Protein AF-A0A9X6IIQ7-F1 (afdb_monomer_lite)

Structure (mmCIF, N/CA/C/O backbone):
data_AF-A0A9X6IIQ7-F1
#
_entry.id   AF-A0A9X6IIQ7-F1
#
loop_
_atom_site.group_PDB
_atom_site.id
_atom_site.type_symbol
_atom_site.label_atom_id
_atom_site.label_alt_id
_atom_site.label_comp_id
_atom_site.label_asym_id
_atom_site.label_entity_id
_atom_site.label_seq_id
_atom_site.pdbx_PDB_ins_code
_atom_site.Cartn_x
_atom_site.Cartn_y
_atom_site.Cartn_z
_atom_site.occupancy
_atom_site.B_iso_or_equiv
_atom_site.auth_seq_id
_atom_site.auth_comp_id
_atom_site.auth_asym_id
_atom_site.auth_atom_id
_atom_site.pdbx_PDB_model_num
ATOM 1 N N . MET A 1 1 ? -29.851 18.752 22.079 1.00 36.31 1 MET A N 1
ATOM 2 C CA . MET A 1 1 ? -29.553 17.885 20.922 1.00 36.31 1 MET A CA 1
ATOM 3 C C . MET A 1 1 ? -28.248 17.172 21.259 1.00 36.31 1 MET A C 1
ATOM 5 O O . MET A 1 1 ? -27.209 17.812 21.236 1.00 36.31 1 MET A O 1
ATOM 9 N N . LYS A 1 2 ? -28.313 15.946 21.799 1.00 34.16 2 LYS A N 1
ATOM 10 C CA . LYS A 1 2 ? -27.120 15.209 22.253 1.00 34.16 2 LYS A CA 1
ATOM 11 C C . LYS A 1 2 ? -26.537 14.457 21.060 1.00 34.16 2 LYS A C 1
ATOM 13 O O . LYS A 1 2 ? -27.261 13.696 20.425 1.00 34.16 2 LYS A O 1
ATOM 18 N N . ALA A 1 3 ? -25.271 14.729 20.761 1.00 33.56 3 ALA A N 1
ATOM 19 C CA . ALA A 1 3 ? -24.495 14.024 19.757 1.00 33.56 3 ALA A CA 1
ATOM 20 C C . ALA A 1 3 ? -24.431 12.528 20.101 1.00 33.56 3 ALA A C 1
ATOM 22 O O . ALA A 1 3 ? -24.235 12.156 21.258 1.00 33.56 3 ALA A O 1
ATOM 23 N N . MET A 1 4 ? -24.644 11.686 19.092 1.00 35.62 4 MET A N 1
ATOM 24 C CA . MET A 1 4 ? -24.445 10.243 19.167 1.00 35.62 4 MET A CA 1
ATOM 25 C C . MET A 1 4 ? -22.938 9.957 19.148 1.00 35.62 4 MET A C 1
ATOM 27 O O . MET A 1 4 ? -22.364 9.687 18.100 1.00 35.62 4 MET A O 1
ATOM 31 N N . GLU A 1 5 ? -22.290 10.035 20.307 1.00 43.38 5 GLU A N 1
ATOM 32 C CA . GLU A 1 5 ? -21.007 9.370 20.548 1.00 43.38 5 GLU A CA 1
ATOM 33 C C . GLU A 1 5 ? -21.299 7.893 20.813 1.00 43.38 5 GLU A C 1
ATOM 35 O O . GLU A 1 5 ? -21.653 7.543 21.930 1.00 43.38 5 GLU A O 1
ATOM 40 N N . ASN A 1 6 ? -21.259 7.046 19.782 1.00 46.94 6 ASN A N 1
ATOM 41 C CA . ASN A 1 6 ? -21.225 5.577 19.903 1.00 46.94 6 ASN A CA 1
ATOM 42 C C . ASN A 1 6 ? -20.782 4.951 18.567 1.00 46.94 6 ASN A C 1
ATOM 44 O O . ASN A 1 6 ? -21.460 4.102 17.990 1.00 46.94 6 ASN A O 1
ATOM 48 N N . GLY A 1 7 ? -19.650 5.411 18.030 1.00 36.31 7 GLY A N 1
ATOM 49 C CA . GLY A 1 7 ? -19.025 4.774 16.873 1.00 36.31 7 GLY A CA 1
ATOM 50 C C . GLY A 1 7 ? -18.327 3.486 17.298 1.00 36.31 7 GLY A C 1
ATOM 51 O O . GLY A 1 7 ? -17.495 3.559 18.191 1.00 36.31 7 GLY A O 1
ATOM 52 N N . VAL A 1 8 ? -18.707 2.360 16.674 1.00 44.97 8 VAL A N 1
ATOM 53 C CA . VAL A 1 8 ? -18.002 1.078 16.385 1.00 44.97 8 VAL A CA 1
ATOM 54 C C . VAL A 1 8 ? -17.142 0.414 17.483 1.00 44.97 8 VAL A C 1
ATOM 56 O O . VAL A 1 8 ? -17.208 -0.799 17.652 1.00 44.97 8 VAL A O 1
ATOM 59 N N . TYR A 1 9 ? -16.416 1.177 18.291 1.00 41.09 9 TYR A N 1
ATOM 60 C CA . TYR A 1 9 ? -15.513 0.761 19.363 1.00 41.09 9 TYR A CA 1
ATOM 61 C C . TYR A 1 9 ? -16.167 -0.140 20.425 1.00 41.09 9 TYR A C 1
ATOM 63 O O . TYR A 1 9 ? -15.539 -1.059 20.950 1.00 41.09 9 TYR A O 1
ATOM 71 N N . VAL A 1 10 ? -17.453 0.081 20.730 1.00 37.84 10 VAL A N 1
ATOM 72 C CA . VAL A 1 10 ? -18.210 -0.762 21.677 1.00 37.84 10 VAL A CA 1
ATOM 73 C C . VAL A 1 10 ? -18.521 -2.133 21.069 1.00 37.84 10 VAL A C 1
ATOM 75 O O . VAL A 1 10 ? -18.496 -3.143 21.770 1.00 37.84 10 VAL A O 1
ATOM 78 N N . THR A 1 11 ? -18.760 -2.191 19.758 1.00 38.38 11 THR A N 1
ATOM 79 C CA . THR A 1 11 ? -19.075 -3.433 19.045 1.00 38.38 11 THR A CA 1
ATOM 80 C C . THR A 1 11 ? -17.832 -4.306 18.886 1.00 38.38 11 THR A C 1
ATOM 82 O O . THR A 1 11 ? -17.912 -5.515 19.087 1.00 38.38 11 THR A O 1
ATOM 85 N N . THR A 1 12 ? -16.665 -3.707 18.631 1.00 44.44 12 THR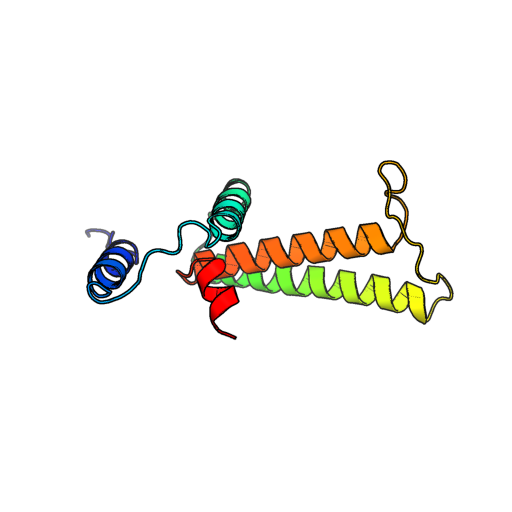 A N 1
ATOM 86 C CA . THR A 1 12 ? -15.386 -4.430 18.518 1.00 44.44 12 THR A CA 1
ATOM 87 C C . THR A 1 12 ? -15.035 -5.182 19.806 1.00 44.44 12 THR A C 1
ATOM 89 O O . THR A 1 12 ? -14.551 -6.312 19.756 1.00 44.44 12 THR A O 1
ATOM 92 N N . LYS A 1 13 ? -15.366 -4.613 20.975 1.00 40.12 13 LYS A N 1
ATOM 93 C CA . LYS A 1 13 ? -15.133 -5.258 22.277 1.00 40.12 13 LYS A CA 1
ATOM 94 C C . LYS A 1 13 ? -16.052 -6.461 22.536 1.00 40.12 13 LYS A C 1
ATOM 96 O O . LYS A 1 13 ? -15.655 -7.401 23.207 1.00 40.12 13 LYS A O 1
ATOM 101 N N . LEU A 1 14 ? -17.264 -6.455 21.981 1.00 40.50 14 LEU A N 1
ATOM 102 C CA . LEU A 1 14 ? -18.223 -7.558 22.130 1.00 40.50 14 LEU A CA 1
ATOM 103 C C . LEU A 1 14 ? -17.921 -8.731 21.185 1.00 40.50 14 LEU A C 1
ATOM 105 O O . LEU A 1 14 ? -18.193 -9.883 21.519 1.00 40.50 14 LEU A O 1
ATOM 109 N N . VAL A 1 15 ? -17.326 -8.462 20.019 1.00 46.12 15 VAL A N 1
ATOM 110 C CA . VAL A 1 15 ? -16.920 -9.520 19.080 1.00 46.12 15 VAL A CA 1
ATOM 111 C C . VAL A 1 15 ? -15.722 -10.307 19.624 1.00 46.12 15 VAL A C 1
ATOM 113 O O . VAL A 1 15 ? -15.688 -11.532 19.470 1.00 46.12 15 VAL A O 1
ATOM 116 N N . SER A 1 16 ? -14.794 -9.654 20.336 1.00 46.78 16 SER A N 1
ATOM 117 C CA . SER A 1 16 ? -13.632 -10.324 20.937 1.00 46.78 16 SER A CA 1
ATOM 118 C C . SER A 1 16 ? -13.990 -11.234 22.123 1.00 46.78 16 SER A C 1
ATOM 120 O O . SER A 1 16 ? -13.368 -12.282 22.291 1.00 46.78 16 SER A O 1
ATOM 122 N N . GLU A 1 17 ? -15.037 -10.915 22.891 1.00 42.69 17 GLU A N 1
ATOM 123 C CA . GLU A 1 17 ? -15.479 -11.713 24.049 1.00 42.69 17 GLU A CA 1
ATOM 124 C C . GLU A 1 17 ? -16.242 -13.000 23.662 1.00 42.69 17 GLU A C 1
ATOM 126 O O . GLU A 1 17 ? -16.349 -13.927 24.466 1.00 42.69 17 GLU A O 1
ATOM 131 N N . SER A 1 18 ? -16.723 -13.113 22.417 1.00 39.53 18 SER A N 1
ATOM 132 C CA . SER A 1 18 ? -17.476 -14.289 21.942 1.00 39.53 18 SER A CA 1
ATOM 133 C C . SER A 1 18 ? -16.608 -15.468 21.473 1.00 39.53 18 SER A C 1
ATOM 135 O O . SER A 1 18 ? -17.112 -16.582 21.331 1.00 39.53 18 SER A O 1
ATOM 137 N N . LYS A 1 19 ? -15.292 -15.276 21.293 1.00 48.09 19 LYS A N 1
ATOM 138 C CA . LYS A 1 19 ? -14.343 -16.338 20.892 1.00 48.09 19 LYS A CA 1
ATOM 139 C C . LYS A 1 19 ? -13.786 -17.135 22.089 1.00 48.09 19 LYS A C 1
ATOM 141 O O . LYS A 1 19 ? -12.677 -17.663 22.047 1.00 48.09 19 LYS A O 1
ATOM 146 N N . GLY A 1 20 ? -14.560 -17.242 23.171 1.00 41.19 20 GLY A N 1
ATOM 147 C CA . GLY A 1 20 ? -14.235 -18.005 24.380 1.00 41.19 20 GLY A CA 1
ATOM 148 C C . GLY A 1 20 ? -14.433 -19.514 24.210 1.00 41.19 20 GLY A C 1
ATOM 149 O O . GLY A 1 20 ? -15.282 -20.106 24.867 1.00 41.19 20 GLY A O 1
ATOM 150 N N . GLY A 1 21 ? -13.666 -20.145 23.321 1.00 44.34 21 GLY A N 1
ATOM 151 C CA . GLY A 1 21 ? -13.714 -21.591 23.125 1.00 44.34 21 GLY A CA 1
ATOM 152 C C . GLY A 1 21 ? -12.750 -22.059 22.044 1.00 44.34 21 GLY A C 1
ATOM 153 O O . GLY A 1 21 ? -13.091 -22.039 20.870 1.00 44.34 21 GLY A O 1
ATOM 154 N N . GLN A 1 22 ? -11.570 -22.520 22.473 1.00 46.50 22 GLN A N 1
ATOM 155 C CA . GLN A 1 22 ? -10.529 -23.163 21.657 1.00 46.50 22 GLN A CA 1
ATOM 156 C C . GLN A 1 22 ? -9.759 -22.259 20.679 1.00 46.50 22 GLN A C 1
ATOM 158 O O . GLN A 1 22 ? -9.915 -22.318 19.467 1.00 46.50 22 GLN A O 1
ATOM 163 N N . ALA A 1 23 ? -8.773 -21.545 21.218 1.00 45.03 23 ALA A N 1
ATOM 164 C CA . ALA A 1 23 ? -7.527 -21.316 20.500 1.00 45.03 23 ALA A CA 1
ATOM 165 C C . ALA A 1 23 ? -6.382 -21.395 21.509 1.00 45.03 23 ALA A C 1
ATOM 167 O O . ALA A 1 23 ? -6.266 -20.576 22.418 1.00 45.03 23 ALA A O 1
ATOM 168 N N . VAL A 1 24 ? -5.554 -22.429 21.375 1.00 43.16 24 VAL A N 1
ATOM 169 C CA . VAL A 1 24 ? -4.196 -22.411 21.916 1.00 43.16 24 VAL A CA 1
ATOM 170 C C . VAL A 1 24 ? -3.557 -21.159 21.325 1.00 43.16 24 VAL A C 1
ATOM 172 O O . VAL A 1 24 ? -3.340 -21.115 20.116 1.00 43.16 24 VAL A O 1
ATOM 175 N N . MET A 1 25 ? -3.358 -20.117 22.137 1.00 42.72 25 MET A N 1
ATOM 176 C CA . MET A 1 25 ? -2.702 -18.896 21.680 1.00 42.72 25 MET A CA 1
ATOM 177 C C . MET A 1 25 ? -1.304 -19.279 21.217 1.00 42.72 25 MET A C 1
ATOM 179 O O . MET A 1 25 ? -0.428 -19.607 22.017 1.00 42.72 25 MET A O 1
ATOM 183 N N . ASN A 1 26 ? -1.131 -19.313 19.902 1.00 48.22 26 ASN A N 1
ATOM 184 C CA . ASN A 1 26 ? 0.155 -19.495 19.276 1.00 48.22 26 ASN A CA 1
ATOM 185 C C . ASN A 1 26 ? 0.927 -18.197 19.524 1.00 48.22 26 ASN A C 1
ATOM 187 O O . ASN A 1 26 ? 0.718 -17.197 18.848 1.00 48.22 26 ASN A O 1
ATOM 191 N N . ILE A 1 27 ? 1.784 -18.217 20.543 1.00 48.47 27 ILE A N 1
ATOM 192 C CA . ILE A 1 27 ? 2.563 -17.080 21.070 1.00 48.47 27 ILE A CA 1
ATOM 193 C C . ILE A 1 27 ? 3.566 -16.534 20.018 1.00 48.47 27 ILE A C 1
ATOM 195 O O . ILE A 1 27 ? 4.274 -15.569 20.272 1.00 48.47 27 ILE A O 1
ATOM 199 N N . ASN A 1 28 ? 3.597 -17.142 18.823 1.00 46.72 28 ASN A N 1
ATOM 200 C CA . ASN A 1 28 ? 4.383 -16.756 17.652 1.00 46.72 28 ASN A CA 1
ATOM 201 C C . ASN A 1 28 ? 3.526 -16.268 16.457 1.00 46.72 28 ASN A C 1
ATOM 203 O O . ASN A 1 28 ? 4.053 -16.160 15.352 1.00 46.72 28 ASN A O 1
ATOM 207 N N . GLN A 1 29 ? 2.216 -16.030 16.617 1.00 50.88 29 GLN A N 1
ATOM 208 C CA . GLN A 1 29 ? 1.410 -15.333 15.599 1.00 50.88 29 GLN A CA 1
ATOM 209 C C . GLN A 1 29 ? 1.612 -13.825 15.760 1.00 50.88 29 GLN A C 1
ATOM 211 O O . GLN A 1 29 ? 1.638 -13.293 16.866 1.00 50.88 29 GLN A O 1
ATOM 216 N N . ILE A 1 30 ? 1.917 -13.179 14.649 1.00 49.75 30 ILE A N 1
ATOM 217 C CA . ILE A 1 30 ? 2.759 -11.996 14.570 1.00 49.75 30 ILE A CA 1
ATOM 218 C C . ILE A 1 30 ? 1.943 -10.731 14.864 1.00 49.75 30 ILE A C 1
ATOM 220 O O . ILE A 1 30 ? 1.128 -10.298 14.064 1.00 49.75 30 ILE A O 1
ATOM 224 N N . CYS A 1 31 ? 2.267 -10.084 15.983 1.00 60.16 31 CYS A N 1
ATOM 225 C CA . CYS A 1 31 ? 1.839 -8.737 16.369 1.00 60.16 31 CYS A CA 1
ATOM 226 C C . CYS A 1 31 ? 2.270 -7.635 15.364 1.00 60.16 31 CYS A C 1
ATOM 228 O O . CYS A 1 31 ? 1.797 -6.505 15.446 1.00 60.16 31 CYS A O 1
ATOM 230 N N . GLU A 1 32 ? 3.165 -7.941 14.421 1.00 84.88 32 GLU A N 1
ATOM 231 C CA . GLU A 1 32 ? 3.865 -6.952 13.587 1.00 84.88 32 GLU A CA 1
ATOM 232 C C . GLU A 1 32 ? 2.997 -6.311 12.491 1.00 84.88 32 GLU A C 1
ATOM 234 O O . GLU A 1 32 ? 3.241 -5.158 12.148 1.00 84.88 32 GLU A O 1
ATOM 239 N N . LEU A 1 33 ? 1.980 -6.995 11.941 1.00 90.69 33 LEU A N 1
ATOM 240 C CA . LEU A 1 33 ? 1.084 -6.376 10.944 1.00 90.69 33 LEU A CA 1
ATOM 241 C C . LEU A 1 33 ? 0.198 -5.310 11.584 1.00 90.69 33 LEU A C 1
ATOM 243 O O . LEU A 1 33 ? 0.059 -4.209 11.053 1.00 90.69 33 LEU A O 1
ATOM 247 N N . ASP A 1 34 ? -0.340 -5.610 12.758 1.00 92.62 34 ASP A N 1
ATOM 248 C CA . ASP A 1 34 ? -1.159 -4.663 13.504 1.00 92.62 34 ASP A CA 1
ATOM 249 C C . ASP A 1 34 ? -0.290 -3.533 14.081 1.00 92.62 34 ASP A C 1
ATOM 251 O O . ASP A 1 34 ? -0.676 -2.369 14.042 1.00 92.62 34 ASP A O 1
ATOM 255 N N . GLN A 1 35 ? 0.942 -3.822 14.516 1.00 92.38 35 GLN A N 1
ATOM 256 C CA . GLN A 1 35 ? 1.913 -2.779 14.876 1.00 92.38 35 GLN A CA 1
ATOM 257 C C . GLN A 1 35 ? 2.291 -1.890 13.687 1.00 92.38 35 GLN A C 1
ATOM 259 O O . GLN A 1 35 ? 2.441 -0.675 13.850 1.00 92.38 35 GLN A O 1
ATOM 264 N N . TYR A 1 36 ? 2.457 -2.472 12.497 1.00 93.88 36 TYR A N 1
ATOM 265 C CA . TYR A 1 36 ? 2.651 -1.706 11.273 1.00 93.88 36 TYR A CA 1
ATOM 266 C C . TYR A 1 36 ? 1.431 -0.822 11.010 1.00 93.88 36 TYR A C 1
ATOM 268 O O . TYR A 1 36 ? 1.599 0.369 10.750 1.00 93.88 36 TYR A O 1
ATOM 276 N N . GLN A 1 37 ? 0.215 -1.347 11.185 1.00 96.06 37 GLN A N 1
ATOM 277 C CA . GLN A 1 37 ? -1.003 -0.554 11.057 1.00 96.06 37 GLN A CA 1
ATOM 278 C C . GLN A 1 37 ? -1.015 0.643 12.008 1.00 96.06 37 GLN A C 1
ATOM 280 O O . GLN A 1 37 ? -1.128 1.782 11.548 1.00 96.06 37 GLN A O 1
ATOM 285 N N . GLU A 1 38 ? -0.766 0.429 13.297 1.00 94.69 38 GLU A N 1
ATOM 286 C CA . GLU A 1 38 ? -0.628 1.509 14.282 1.00 94.69 38 GLU A CA 1
ATOM 287 C C . GLU A 1 38 ? 0.457 2.527 13.890 1.00 94.69 38 GLU A C 1
ATOM 289 O O . GLU A 1 38 ? 0.318 3.734 14.109 1.00 94.69 38 GLU A O 1
ATOM 294 N N . ALA A 1 39 ? 1.545 2.073 13.261 1.00 95.44 39 ALA A N 1
ATOM 295 C CA . ALA A 1 39 ? 2.584 2.962 12.762 1.00 95.44 39 ALA A CA 1
ATOM 296 C C . ALA A 1 39 ? 2.113 3.860 11.613 1.00 95.44 39 ALA A C 1
ATOM 298 O O . ALA A 1 39 ? 2.451 5.048 11.617 1.00 95.44 39 ALA A O 1
ATOM 299 N N . THR A 1 40 ? 1.318 3.330 10.680 1.00 95.88 40 THR A N 1
ATOM 300 C CA . THR A 1 40 ? 0.748 4.106 9.566 1.00 95.88 40 THR A CA 1
ATOM 301 C C . THR A 1 40 ? -0.245 5.169 10.042 1.00 95.88 40 THR A C 1
ATOM 303 O O . THR A 1 40 ? -0.265 6.285 9.522 1.00 95.88 40 THR A O 1
ATOM 306 N N . LEU A 1 41 ? -1.009 4.884 11.102 1.00 95.31 41 LEU A N 1
ATOM 307 C CA . LEU A 1 41 ? -2.012 5.810 11.635 1.00 95.31 41 LEU A CA 1
ATOM 308 C C . LEU A 1 41 ? -1.406 7.094 12.216 1.00 95.31 41 LEU A C 1
ATOM 310 O O . LEU A 1 41 ? -2.075 8.126 12.241 1.00 95.31 41 LEU A O 1
ATOM 314 N N . ARG A 1 42 ? -0.123 7.085 12.609 1.00 95.38 42 ARG A N 1
ATOM 315 C CA . ARG A 1 42 ? 0.573 8.292 13.098 1.00 95.38 42 ARG A CA 1
ATOM 316 C C . ARG A 1 42 ? 0.679 9.399 12.052 1.00 95.38 42 ARG A C 1
ATOM 318 O O . ARG A 1 42 ? 0.802 10.564 12.422 1.00 95.38 42 ARG A O 1
ATOM 325 N N . THR A 1 43 ? 0.676 9.043 10.770 1.00 93.38 43 THR A N 1
ATOM 326 C CA . THR A 1 43 ? 0.771 9.988 9.64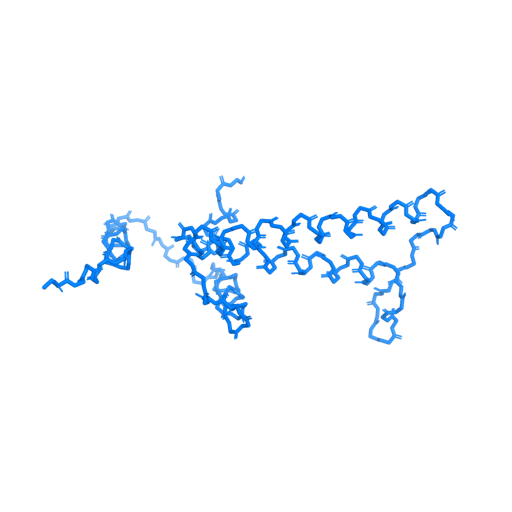8 1.00 93.38 43 THR A CA 1
ATOM 327 C C . THR A 1 43 ? -0.557 10.167 8.919 1.00 93.38 43 THR A C 1
ATOM 329 O O . THR A 1 43 ? -0.651 10.992 8.010 1.00 93.38 43 THR A O 1
ATOM 332 N N . TRP A 1 44 ? -1.595 9.427 9.311 1.00 95.12 44 TRP A N 1
ATOM 333 C CA . TRP A 1 44 ? -2.897 9.499 8.670 1.00 95.12 44 TRP A CA 1
ATOM 334 C C . TRP A 1 44 ? -3.665 10.757 9.072 1.00 95.12 44 TRP A C 1
ATOM 336 O O . TRP A 1 44 ? -3.841 11.067 10.251 1.00 95.12 44 TRP A O 1
ATOM 346 N N . ASN A 1 45 ? -4.175 11.481 8.078 1.00 90.62 45 ASN A N 1
ATOM 347 C CA . ASN A 1 45 ? -5.019 12.642 8.317 1.00 90.62 45 ASN A CA 1
ATOM 348 C C . ASN A 1 45 ? -6.496 12.233 8.384 1.00 90.62 45 ASN A C 1
ATOM 350 O O . ASN A 1 45 ? -7.172 12.117 7.361 1.00 90.62 45 ASN A O 1
ATOM 354 N N . ALA A 1 46 ? -7.013 12.096 9.604 1.00 85.75 46 ALA A N 1
ATOM 355 C CA . ALA A 1 46 ? -8.404 11.729 9.852 1.00 85.75 46 ALA A CA 1
ATOM 356 C C . ALA A 1 46 ? -9.397 12.916 9.826 1.00 85.75 46 ALA A C 1
ATOM 358 O O . ALA A 1 46 ? -10.557 12.749 10.201 1.00 85.75 46 ALA A O 1
ATOM 359 N N . ASN A 1 47 ? -8.988 14.109 9.368 1.00 88.06 47 ASN A N 1
ATOM 360 C CA . ASN A 1 47 ? -9.823 15.323 9.348 1.00 88.06 47 ASN A CA 1
ATOM 361 C C . ASN A 1 47 ? -10.828 15.371 8.178 1.00 88.06 47 ASN A C 1
ATOM 363 O O . ASN A 1 47 ? -11.012 16.409 7.548 1.00 88.06 47 ASN A O 1
ATOM 367 N N . ASN A 1 48 ? -11.477 14.249 7.883 1.00 88.94 48 ASN A N 1
ATOM 368 C CA . ASN A 1 48 ? -12.582 14.129 6.934 1.00 88.94 48 ASN A CA 1
ATOM 369 C C . ASN A 1 48 ? -13.644 13.198 7.519 1.00 88.94 48 ASN A C 1
ATOM 371 O O . ASN A 1 48 ? -13.375 12.473 8.477 1.00 88.94 48 ASN A O 1
ATOM 375 N N . ASP A 1 49 ? -14.847 13.193 6.950 1.00 94.81 49 ASP A N 1
ATOM 376 C CA . ASP A 1 49 ? -15.828 12.159 7.264 1.00 94.81 49 ASP A CA 1
ATOM 377 C C . ASP A 1 49 ? -15.373 10.788 6.732 1.00 94.81 49 ASP A C 1
ATOM 379 O O . ASP A 1 49 ? -14.392 10.668 5.995 1.00 94.81 49 ASP A O 1
ATOM 383 N N . PHE A 1 50 ? -16.075 9.729 7.132 1.00 93.44 50 PHE A N 1
ATOM 384 C CA . PHE A 1 50 ? -15.730 8.367 6.718 1.00 93.44 50 PHE A CA 1
ATOM 385 C C . PHE A 1 50 ? -15.644 8.229 5.189 1.00 93.44 50 PHE A C 1
ATOM 387 O O . PHE A 1 50 ? -14.689 7.649 4.679 1.00 93.44 50 PHE A O 1
ATOM 394 N N . GLY A 1 51 ? -16.592 8.826 4.456 1.00 95.56 51 GLY A N 1
ATOM 395 C CA . GLY A 1 51 ? -16.600 8.797 2.994 1.00 95.56 51 GLY A CA 1
ATOM 396 C C . GLY A 1 51 ? -15.354 9.440 2.383 1.00 95.56 51 GLY A C 1
ATOM 397 O O . GLY A 1 51 ? -14.728 8.845 1.508 1.00 95.56 51 GLY A O 1
ATOM 398 N N . GLY A 1 52 ? -14.947 10.614 2.874 1.00 96.31 52 GLY A N 1
ATOM 399 C CA . GLY A 1 52 ? -13.732 11.288 2.423 1.00 96.31 52 GLY A CA 1
ATOM 400 C C . GLY A 1 52 ? -12.454 10.514 2.751 1.00 96.31 52 GLY A C 1
ATOM 401 O O . GLY A 1 52 ? -11.540 10.474 1.929 1.00 96.31 52 GLY A O 1
ATOM 402 N N . ARG A 1 53 ? -12.389 9.856 3.915 1.00 96.38 53 ARG A N 1
ATOM 403 C CA . ARG A 1 53 ? -11.229 9.042 4.318 1.00 96.38 53 ARG A CA 1
ATOM 404 C C . ARG A 1 53 ? -11.085 7.780 3.468 1.00 96.38 53 ARG A C 1
ATOM 406 O O . ARG A 1 53 ? -9.996 7.526 2.959 1.00 96.38 53 ARG A O 1
ATOM 413 N N . VAL A 1 54 ? -12.183 7.061 3.231 1.00 96.31 54 VAL A N 1
ATOM 414 C CA . VAL A 1 54 ? -12.215 5.900 2.323 1.00 96.31 54 VAL A CA 1
ATOM 415 C C . VAL A 1 54 ? -11.861 6.312 0.895 1.00 96.31 54 VAL A C 1
ATOM 417 O O . VAL A 1 54 ? -11.055 5.647 0.252 1.00 96.31 54 VAL A O 1
ATOM 420 N N . LEU A 1 55 ? -12.404 7.430 0.401 1.00 97.12 55 LEU A N 1
ATOM 421 C CA . LEU A 1 55 ? -12.062 7.942 -0.927 1.00 97.12 55 LEU A CA 1
ATOM 422 C C . LEU A 1 55 ? -10.567 8.260 -1.038 1.00 97.12 55 LEU A C 1
ATOM 424 O O . LEU A 1 55 ? -9.934 7.863 -2.012 1.00 97.12 55 LEU A O 1
ATOM 428 N N . ASN A 1 56 ? -10.001 8.946 -0.041 1.00 96.56 56 ASN A N 1
ATOM 429 C CA . ASN A 1 56 ? -8.581 9.283 -0.019 1.00 96.56 56 ASN A CA 1
ATOM 430 C C . ASN A 1 56 ? -7.706 8.019 -0.043 1.00 96.56 56 ASN A C 1
ATOM 432 O O . ASN A 1 56 ? -6.810 7.910 -0.874 1.00 96.56 56 ASN A O 1
ATOM 436 N N . ALA A 1 57 ? -8.021 7.026 0.794 1.00 97.12 57 ALA A N 1
ATOM 437 C CA . ALA A 1 57 ? -7.285 5.766 0.818 1.00 97.12 57 ALA A CA 1
ATOM 438 C C . ALA A 1 57 ? -7.416 4.972 -0.497 1.00 97.12 57 ALA A C 1
ATOM 440 O O . ALA A 1 57 ? -6.432 4.418 -0.980 1.00 97.12 57 ALA A O 1
ATOM 441 N N . ALA A 1 58 ? -8.601 4.951 -1.118 1.00 98.19 58 ALA A N 1
ATOM 442 C CA . ALA A 1 58 ? -8.827 4.264 -2.392 1.00 98.19 58 ALA A CA 1
ATOM 443 C C . ALA A 1 58 ? -8.070 4.917 -3.562 1.00 98.19 58 ALA A C 1
ATOM 445 O O . ALA A 1 58 ? -7.515 4.218 -4.415 1.00 98.19 58 ALA A O 1
ATOM 446 N N . LEU A 1 59 ? -8.048 6.253 -3.610 1.00 98.25 59 LEU A N 1
ATOM 447 C CA . LEU A 1 59 ? -7.307 7.000 -4.626 1.00 98.25 59 LEU A CA 1
ATOM 448 C C . LEU A 1 59 ? -5.799 6.847 -4.440 1.00 98.25 59 LEU A C 1
ATOM 450 O O . LEU A 1 59 ? -5.114 6.616 -5.431 1.00 98.25 59 LEU A O 1
ATOM 454 N N . GLY A 1 60 ? -5.316 6.908 -3.196 1.00 98.06 60 GLY A N 1
ATOM 455 C CA . GLY A 1 60 ? -3.925 6.622 -2.856 1.00 98.06 60 GLY A CA 1
ATOM 456 C C . GLY A 1 60 ? -3.507 5.238 -3.337 1.00 98.06 60 GLY A C 1
ATOM 457 O O . GLY A 1 60 ? -2.648 5.129 -4.201 1.00 98.06 60 GLY A O 1
ATOM 458 N N . LEU A 1 61 ? -4.225 4.192 -2.913 1.00 98.00 61 LEU A N 1
ATOM 459 C CA . LEU A 1 61 ? -3.976 2.811 -3.343 1.00 98.00 61 LEU A CA 1
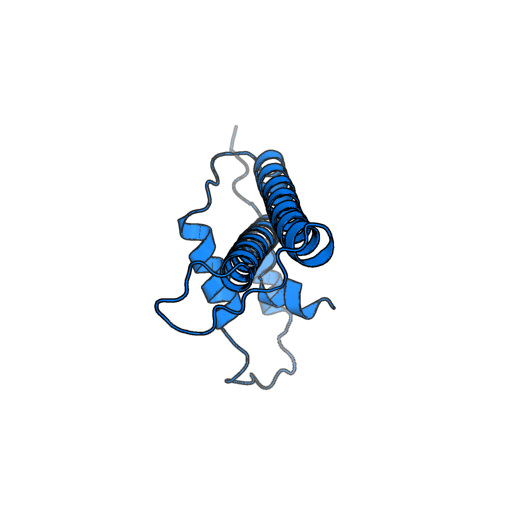ATOM 460 C C . LEU A 1 61 ? -3.906 2.660 -4.872 1.00 98.00 61 LEU A C 1
ATOM 462 O O . LEU A 1 61 ? -3.046 1.954 -5.397 1.00 98.00 61 LEU A O 1
ATOM 466 N N . THR A 1 62 ? -4.818 3.315 -5.594 1.00 98.62 62 THR A N 1
ATOM 467 C CA . THR A 1 62 ? -4.845 3.277 -7.064 1.00 98.62 62 THR A CA 1
ATOM 468 C C . THR A 1 62 ? -3.663 4.029 -7.679 1.00 98.62 62 THR A C 1
ATOM 470 O O . THR A 1 62 ? -3.127 3.582 -8.692 1.00 98.62 62 THR A O 1
ATOM 473 N N . GLY A 1 63 ? -3.270 5.160 -7.087 1.00 98.62 63 GLY A N 1
ATOM 474 C CA . GLY A 1 63 ? -2.108 5.947 -7.491 1.00 98.62 63 GLY A CA 1
ATOM 475 C C . GLY A 1 63 ? -0.832 5.118 -7.428 1.00 98.62 63 GLY A C 1
ATOM 476 O O . GLY A 1 63 ? -0.202 4.916 -8.465 1.00 98.62 63 GLY A O 1
ATOM 477 N N . GLU A 1 64 ? -0.554 4.524 -6.266 1.00 98.50 64 GLU A N 1
ATOM 478 C CA . GLU A 1 64 ? 0.672 3.744 -6.047 1.00 98.50 64 GLU A CA 1
ATOM 479 C C . GLU A 1 64 ? 0.708 2.475 -6.914 1.00 98.50 64 GLU A C 1
ATOM 481 O O . GLU A 1 64 ? 1.730 2.118 -7.504 1.00 98.50 64 GLU A O 1
ATOM 486 N N . ALA A 1 65 ? -0.441 1.817 -7.115 1.00 98.56 65 ALA A N 1
ATOM 487 C CA . ALA A 1 65 ? -0.549 0.720 -8.081 1.00 98.56 65 ALA A CA 1
ATOM 488 C C . ALA A 1 65 ? -0.251 1.172 -9.528 1.00 98.56 65 ALA A C 1
ATOM 490 O O . ALA A 1 65 ? 0.296 0.407 -10.330 1.00 98.56 65 ALA A O 1
ATOM 491 N N . GLY A 1 66 ? -0.599 2.412 -9.875 1.00 98.56 66 GLY A N 1
ATOM 492 C CA . GLY A 1 66 ? -0.242 3.038 -11.145 1.00 98.56 66 GLY A CA 1
ATOM 493 C C . GLY A 1 66 ? 1.260 3.299 -11.277 1.00 98.56 66 GLY A C 1
ATOM 494 O O . GLY A 1 66 ? 1.818 3.071 -12.354 1.00 98.56 66 GLY A O 1
ATOM 495 N N . GLU A 1 67 ? 1.923 3.711 -10.197 1.00 98.00 67 GLU A N 1
ATOM 496 C CA . GLU A 1 67 ? 3.377 3.916 -10.153 1.00 98.00 67 GLU A CA 1
ATOM 497 C C . GLU A 1 67 ? 4.134 2.592 -10.325 1.00 98.00 67 GLU A C 1
ATOM 499 O O . GLU A 1 67 ? 5.012 2.483 -11.190 1.00 98.00 67 GLU A O 1
ATOM 504 N N . VAL A 1 68 ? 3.693 1.535 -9.628 1.00 97.94 68 VAL A N 1
ATOM 505 C CA . VAL A 1 68 ? 4.143 0.149 -9.852 1.00 97.94 68 VAL A CA 1
ATOM 506 C C . VAL A 1 68 ? 4.050 -0.215 -11.336 1.00 97.94 68 VAL A C 1
ATOM 508 O O . VAL A 1 68 ? 5.026 -0.679 -11.941 1.00 97.94 68 VAL A O 1
ATOM 511 N N . ALA A 1 69 ? 2.889 0.019 -11.952 1.00 97.94 69 ALA A N 1
ATOM 512 C CA . ALA A 1 69 ? 2.674 -0.293 -13.359 1.00 97.94 69 ALA A CA 1
ATOM 513 C C . ALA A 1 69 ? 3.591 0.522 -14.288 1.00 97.94 69 ALA A C 1
ATOM 515 O O . ALA A 1 69 ? 4.096 -0.015 -15.278 1.00 97.94 69 ALA A O 1
ATOM 516 N N . ASP A 1 70 ? 3.839 1.799 -13.991 1.00 96.81 70 ASP A N 1
ATOM 517 C CA . ASP A 1 70 ? 4.709 2.655 -14.798 1.00 96.81 70 ASP A CA 1
ATOM 518 C C . ASP A 1 70 ? 6.180 2.220 -14.734 1.00 96.81 70 ASP A C 1
ATOM 520 O O . ASP A 1 70 ? 6.839 2.151 -15.780 1.00 96.81 70 ASP A O 1
ATOM 524 N N . ILE A 1 71 ? 6.680 1.850 -13.549 1.00 94.50 71 ILE A N 1
ATOM 525 C CA . ILE A 1 71 ? 8.041 1.321 -13.371 1.00 94.50 71 ILE A CA 1
ATOM 526 C C . ILE A 1 71 ? 8.217 0.030 -14.178 1.00 94.50 71 ILE A C 1
ATOM 528 O O . ILE A 1 71 ? 9.151 -0.072 -14.980 1.00 94.50 71 ILE A O 1
ATOM 532 N N . VAL A 1 72 ? 7.295 -0.928 -14.034 1.00 94.44 72 VAL A N 1
ATOM 533 C CA . VAL A 1 72 ? 7.338 -2.203 -14.770 1.00 94.44 72 VAL A CA 1
ATOM 534 C C . VAL A 1 72 ? 7.247 -1.967 -16.279 1.00 94.44 72 VAL A C 1
ATOM 536 O O . VAL A 1 72 ? 8.024 -2.534 -17.050 1.00 94.44 72 VAL A O 1
ATOM 539 N N . LYS A 1 73 ? 6.350 -1.081 -16.724 1.00 95.62 73 LYS A N 1
ATOM 540 C CA . LYS A 1 73 ? 6.211 -0.722 -18.141 1.00 95.62 73 LYS A CA 1
ATOM 541 C C . LYS A 1 73 ? 7.515 -0.154 -18.703 1.00 95.62 73 LYS A C 1
ATOM 543 O O . LYS A 1 73 ? 7.931 -0.564 -19.784 1.00 95.62 73 LYS A O 1
ATOM 548 N N . LYS A 1 74 ? 8.174 0.765 -17.990 1.00 92.88 74 LYS A N 1
ATOM 549 C CA . LYS A 1 74 ? 9.460 1.346 -18.413 1.00 92.88 74 LYS A CA 1
ATOM 550 C C . LYS A 1 74 ? 10.568 0.289 -18.470 1.00 92.88 74 LYS A C 1
ATOM 552 O O . LYS A 1 74 ? 11.324 0.267 -19.441 1.00 92.88 74 LYS A O 1
ATOM 557 N N . ALA A 1 75 ? 10.633 -0.602 -17.479 1.00 90.62 75 ALA A N 1
ATOM 558 C CA . ALA A 1 75 ? 11.603 -1.697 -17.440 1.00 90.62 75 ALA A CA 1
ATOM 559 C C . ALA A 1 75 ? 11.470 -2.631 -18.657 1.00 90.62 75 ALA A C 1
ATOM 561 O O . ALA A 1 75 ? 12.471 -2.944 -19.302 1.00 90.62 75 ALA A O 1
ATOM 562 N N . ILE A 1 76 ? 10.239 -3.021 -19.010 1.00 90.12 76 ILE A N 1
ATOM 563 C CA . ILE A 1 76 ? 9.965 -3.993 -20.079 1.00 90.12 76 ILE A CA 1
ATOM 564 C C . ILE A 1 76 ? 9.932 -3.359 -21.476 1.00 90.12 76 ILE A C 1
ATOM 566 O O . ILE A 1 76 ? 10.545 -3.883 -22.403 1.00 90.12 76 ILE A O 1
ATOM 570 N N . PHE A 1 77 ? 9.215 -2.247 -21.657 1.00 89.31 77 PHE A N 1
ATOM 571 C CA . PHE A 1 77 ? 8.879 -1.729 -22.991 1.00 89.31 77 PHE A CA 1
ATOM 572 C C . PHE A 1 77 ? 9.743 -0.555 -23.449 1.00 89.31 77 PHE A C 1
ATOM 574 O O . PHE A 1 77 ? 9.785 -0.273 -24.644 1.00 89.31 77 PHE A O 1
ATOM 581 N N . HIS A 1 78 ? 10.432 0.139 -22.539 1.00 88.75 78 HIS A N 1
ATOM 582 C CA . HIS A 1 78 ? 11.286 1.285 -22.887 1.00 88.75 78 HIS A CA 1
ATOM 583 C C . HIS A 1 78 ? 12.785 0.945 -22.846 1.00 88.75 78 HIS A C 1
ATOM 585 O O . HIS A 1 78 ? 13.625 1.836 -22.931 1.00 88.75 78 HIS A O 1
ATOM 591 N N . GLY A 1 79 ? 13.132 -0.342 -22.727 1.00 76.69 79 GLY A N 1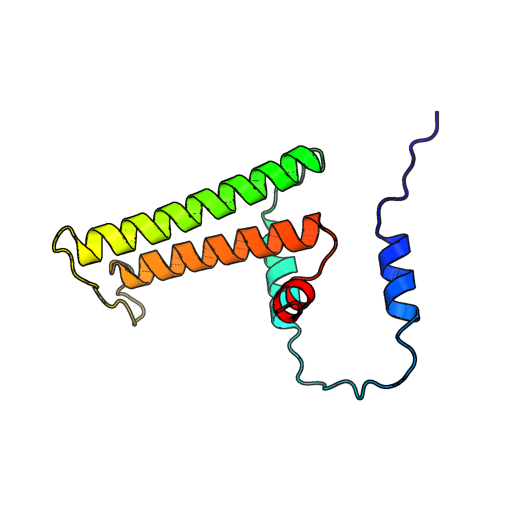
ATOM 592 C CA . GLY A 1 79 ? 14.516 -0.815 -22.798 1.00 76.69 79 GLY A CA 1
ATOM 593 C C . GLY A 1 79 ? 15.376 -0.467 -21.582 1.00 76.69 79 GLY A C 1
ATOM 594 O O . GLY A 1 79 ? 16.596 -0.536 -21.677 1.00 76.69 79 GLY A O 1
ATOM 595 N N . HIS A 1 80 ? 14.767 -0.095 -20.450 1.00 78.12 80 HIS A N 1
ATOM 596 C CA . HIS A 1 80 ? 15.510 0.204 -19.222 1.00 78.12 80 HIS A CA 1
ATOM 597 C C . HIS A 1 80 ? 15.993 -1.067 -18.499 1.00 78.12 80 HIS A C 1
ATOM 599 O O . HIS A 1 80 ? 16.959 -0.993 -17.747 1.00 78.12 80 HIS A O 1
ATOM 605 N N . GLY A 1 81 ? 15.342 -2.220 -18.716 1.00 85.75 81 GLY A N 1
ATOM 606 C CA . GLY A 1 81 ? 15.597 -3.440 -17.945 1.00 85.75 81 GLY A CA 1
ATOM 607 C C . GLY A 1 81 ? 15.203 -3.289 -16.472 1.00 85.75 81 GLY A C 1
ATOM 608 O O . GLY A 1 81 ? 14.754 -2.225 -16.045 1.00 85.75 81 GLY A O 1
ATOM 609 N N . PHE A 1 82 ? 15.349 -4.354 -15.685 1.00 87.06 82 PHE A N 1
ATOM 610 C CA . PHE A 1 82 ? 15.332 -4.234 -14.226 1.00 87.06 82 PHE A CA 1
ATOM 611 C C . PHE A 1 82 ? 16.757 -4.011 -13.738 1.00 87.06 82 PHE A C 1
ATOM 613 O O . PHE A 1 82 ? 17.656 -4.753 -14.128 1.00 87.06 82 PHE A O 1
ATOM 620 N N . ASP A 1 83 ? 16.935 -2.991 -12.905 1.00 83.81 83 ASP A N 1
ATOM 621 C CA . ASP A 1 83 ? 18.200 -2.635 -12.271 1.00 83.81 83 ASP A CA 1
ATOM 622 C C . ASP A 1 83 ? 18.113 -3.016 -10.786 1.00 83.81 83 ASP A C 1
ATOM 624 O O . ASP A 1 83 ? 17.453 -2.296 -10.019 1.00 83.81 83 ASP A O 1
ATOM 628 N N . PRO A 1 84 ? 18.658 -4.189 -10.394 1.00 75.62 84 PRO A N 1
ATOM 629 C CA . PRO A 1 84 ? 18.524 -4.721 -9.050 1.00 75.62 84 PRO A CA 1
ATOM 630 C C . PRO A 1 84 ? 19.333 -3.887 -8.061 1.00 75.62 84 PRO A C 1
ATOM 632 O O . PRO A 1 84 ? 20.548 -3.995 -7.975 1.00 75.62 84 PRO A O 1
ATOM 635 N N . ALA A 1 85 ? 18.633 -3.106 -7.258 1.00 67.62 85 ALA A N 1
ATOM 636 C CA . ALA A 1 85 ? 19.173 -2.465 -6.073 1.00 67.62 85 ALA A CA 1
ATOM 637 C C . ALA A 1 85 ? 18.884 -3.366 -4.873 1.00 67.62 85 ALA A C 1
ATOM 639 O O . ALA A 1 85 ? 17.733 -3.467 -4.441 1.00 67.62 85 ALA A O 1
ATOM 640 N N . HIS A 1 86 ? 19.876 -4.124 -4.406 1.00 58.62 86 HIS A N 1
ATOM 641 C CA . HIS A 1 86 ? 19.705 -5.086 -3.298 1.00 58.62 86 HIS A CA 1
ATOM 642 C C . HIS A 1 86 ? 20.548 -4.730 -2.065 1.00 58.62 86 HIS A C 1
ATOM 644 O O . HIS A 1 86 ? 20.423 -5.383 -1.029 1.00 58.62 86 HIS A O 1
ATOM 650 N N . CYS A 1 87 ? 21.379 -3.687 -2.154 1.00 48.78 87 CYS A N 1
ATOM 651 C CA . CYS A 1 87 ? 22.336 -3.312 -1.119 1.00 48.78 87 CYS A CA 1
ATOM 652 C C . CYS A 1 87 ? 22.130 -1.865 -0.623 1.00 48.78 87 CYS A C 1
ATOM 654 O O . CYS A 1 87 ? 21.768 -0.986 -1.410 1.00 48.78 87 CYS A O 1
ATOM 656 N N . PRO A 1 88 ? 22.420 -1.578 0.663 1.00 53.06 88 PRO A N 1
ATOM 657 C CA . PRO A 1 88 ? 22.515 -0.209 1.168 1.00 53.06 88 PRO A CA 1
ATOM 658 C C . PRO A 1 88 ? 23.538 0.597 0.352 1.00 53.06 88 PRO A C 1
ATOM 660 O O . PRO A 1 88 ? 24.697 0.195 0.252 1.00 53.06 88 PRO A O 1
ATOM 663 N N . GLY A 1 89 ? 23.107 1.720 -0.230 1.00 62.12 89 GLY A N 1
ATOM 664 C CA . GLY A 1 89 ? 23.918 2.556 -1.128 1.00 62.12 89 GLY A CA 1
ATOM 665 C C . GLY A 1 89 ? 23.571 2.446 -2.620 1.00 62.12 89 GLY A C 1
ATOM 666 O O . GLY A 1 89 ? 24.087 3.234 -3.409 1.00 62.12 89 GLY A O 1
ATOM 667 N N . GLU A 1 90 ? 22.672 1.535 -3.012 1.00 61.41 90 GLU A N 1
ATOM 668 C CA . GLU A 1 90 ? 22.199 1.368 -4.400 1.00 61.41 90 GLU A CA 1
ATOM 669 C C . GLU A 1 90 ? 20.732 1.794 -4.596 1.00 61.41 90 GLU A C 1
ATOM 671 O O . GLU A 1 90 ? 20.043 1.321 -5.488 1.00 61.41 90 GLU A O 1
ATOM 676 N N . GLU A 1 91 ? 20.232 2.743 -3.808 1.00 69.38 91 GLU A N 1
ATOM 677 C CA . GLU A 1 91 ? 18.837 3.236 -3.816 1.00 69.38 91 GLU A CA 1
ATOM 678 C C . GLU A 1 91 ? 18.350 3.889 -5.133 1.00 69.38 91 GLU A C 1
ATOM 680 O O . GLU A 1 91 ? 17.201 4.313 -5.252 1.00 69.38 91 GLU A O 1
ATOM 685 N N . ASN A 1 92 ? 19.194 3.930 -6.166 1.00 73.44 92 ASN A N 1
ATOM 686 C CA . ASN A 1 92 ? 18.860 4.489 -7.476 1.00 73.44 92 ASN A CA 1
ATOM 687 C C . ASN A 1 92 ? 18.218 3.477 -8.443 1.00 73.44 92 ASN A C 1
ATOM 689 O O . ASN A 1 92 ? 17.582 3.904 -9.416 1.00 73.44 92 ASN A O 1
ATOM 693 N N . GLY A 1 93 ? 18.363 2.170 -8.183 1.00 82.56 93 GLY A N 1
ATOM 694 C CA . GLY A 1 93 ? 17.842 1.109 -9.048 1.00 82.56 93 GLY A CA 1
ATOM 695 C C . GLY A 1 93 ? 16.314 1.081 -9.090 1.00 82.56 93 GLY A C 1
ATOM 696 O O . GLY A 1 93 ? 15.623 1.396 -8.115 1.00 82.56 93 GLY A O 1
ATOM 697 N N . ASN A 1 94 ? 15.748 0.700 -10.236 1.00 85.75 94 ASN A N 1
ATOM 698 C CA . ASN A 1 94 ? 14.294 0.710 -10.411 1.00 85.75 94 ASN A CA 1
ATOM 699 C C . ASN A 1 94 ? 13.566 -0.364 -9.586 1.00 85.75 94 ASN A C 1
ATOM 701 O O . ASN A 1 94 ? 12.383 -0.189 -9.301 1.00 85.75 94 ASN A O 1
ATOM 705 N N . THR A 1 95 ? 14.258 -1.414 -9.126 1.00 88.00 95 THR A N 1
ATOM 706 C CA . THR A 1 95 ? 13.669 -2.397 -8.206 1.00 88.00 95 THR A CA 1
ATOM 707 C C . THR A 1 95 ? 13.498 -1.840 -6.796 1.00 88.00 95 THR A C 1
ATOM 709 O O . THR A 1 95 ? 12.564 -2.238 -6.109 1.00 88.00 95 THR A O 1
ATOM 712 N N . HIS A 1 96 ? 14.367 -0.918 -6.357 1.00 89.81 96 HIS A N 1
ATOM 713 C CA . HIS A 1 96 ? 14.194 -0.246 -5.067 1.00 89.81 96 HIS A CA 1
ATOM 714 C C . HIS A 1 96 ? 12.991 0.695 -5.112 1.00 89.81 96 HIS A C 1
ATOM 716 O O . HIS A 1 96 ? 12.143 0.630 -4.232 1.00 89.81 96 HIS A O 1
ATOM 722 N N . LYS A 1 97 ? 12.856 1.483 -6.187 1.00 91.69 97 LYS A N 1
ATOM 723 C CA . LYS A 1 97 ? 11.672 2.329 -6.413 1.00 91.69 97 LYS A CA 1
ATOM 724 C C . LYS A 1 97 ? 10.389 1.506 -6.414 1.00 91.69 97 LYS A C 1
ATOM 726 O O . LYS A 1 97 ? 9.467 1.828 -5.689 1.00 91.69 97 LYS A O 1
ATOM 731 N N . LEU A 1 98 ? 10.379 0.380 -7.130 1.00 93.31 98 LEU A N 1
ATOM 732 C CA . LEU A 1 98 ? 9.249 -0.547 -7.117 1.00 93.31 98 LEU A CA 1
ATOM 733 C C . LEU A 1 98 ? 8.899 -1.027 -5.697 1.00 93.31 98 LEU A C 1
ATOM 735 O O . LEU A 1 98 ? 7.726 -1.145 -5.366 1.00 93.31 98 LEU A O 1
ATOM 739 N N . ALA A 1 99 ? 9.903 -1.306 -4.861 1.00 92.00 99 ALA A N 1
ATOM 740 C CA . ALA A 1 99 ? 9.685 -1.705 -3.473 1.00 92.00 99 ALA A CA 1
ATOM 741 C C . ALA A 1 99 ? 9.121 -0.568 -2.603 1.00 92.00 99 ALA A C 1
ATOM 743 O O . ALA A 1 99 ? 8.337 -0.857 -1.701 1.00 92.00 99 ALA A O 1
ATOM 744 N N . LEU A 1 100 ? 9.484 0.692 -2.874 1.00 93.62 100 LEU A N 1
ATOM 745 C CA . LEU A 1 100 ? 8.887 1.858 -2.214 1.00 93.62 100 LEU A CA 1
ATOM 746 C C . LEU A 1 100 ? 7.394 1.964 -2.550 1.00 93.62 100 LEU A C 1
ATOM 748 O O . LEU A 1 100 ? 6.589 1.975 -1.625 1.00 93.62 100 LEU A O 1
ATOM 752 N N . GLU A 1 101 ? 7.025 1.861 -3.832 1.00 97.75 101 GLU A N 1
ATOM 753 C CA . GLU A 1 101 ? 5.611 1.897 -4.247 1.00 97.75 101 GLU A CA 1
ATOM 754 C C . GLU A 1 101 ? 4.792 0.747 -3.630 1.00 97.75 101 GLU A C 1
ATOM 756 O O . GLU A 1 101 ? 3.644 0.914 -3.223 1.00 97.75 101 GLU A O 1
ATOM 761 N N . LEU A 1 102 ? 5.383 -0.450 -3.504 1.00 96.75 102 LEU A N 1
ATOM 762 C CA . LEU A 1 102 ? 4.749 -1.568 -2.791 1.00 96.75 102 LEU A CA 1
ATOM 763 C C . LEU A 1 102 ? 4.566 -1.272 -1.292 1.00 96.75 102 LEU A C 1
ATOM 765 O O . LEU A 1 102 ? 3.584 -1.715 -0.692 1.00 96.75 102 LEU A O 1
ATOM 769 N N . GLY A 1 103 ? 5.494 -0.530 -0.688 1.00 95.88 103 GLY A N 1
ATOM 770 C CA . GLY A 1 103 ? 5.374 -0.027 0.678 1.00 95.88 103 GLY A CA 1
ATOM 771 C C . GLY A 1 103 ? 4.227 0.972 0.830 1.00 95.88 103 GLY A C 1
ATOM 772 O O . GLY A 1 103 ? 3.455 0.865 1.784 1.00 95.88 103 GLY A O 1
ATOM 773 N N . ASP A 1 104 ? 4.057 1.875 -0.131 1.00 98.00 104 ASP A N 1
ATOM 774 C CA . ASP A 1 104 ? 2.967 2.854 -0.129 1.00 98.00 104 ASP A CA 1
ATOM 775 C C . ASP A 1 104 ? 1.600 2.188 -0.386 1.00 98.00 104 ASP A C 1
ATOM 777 O O . ASP A 1 104 ? 0.598 2.521 0.254 1.00 98.00 104 ASP A O 1
ATOM 781 N N . ILE A 1 105 ? 1.554 1.131 -1.203 1.00 98.31 105 ILE A N 1
ATOM 782 C CA . ILE A 1 105 ? 0.376 0.252 -1.314 1.00 98.31 105 ILE A CA 1
ATOM 783 C C . ILE A 1 105 ? 0.028 -0.366 0.045 1.00 98.31 105 ILE A C 1
ATOM 785 O O . ILE A 1 105 ? -1.132 -0.319 0.465 1.00 98.31 105 ILE A O 1
ATOM 789 N N . MET A 1 106 ? 1.014 -0.923 0.756 1.00 97.44 106 MET A N 1
ATOM 790 C CA . MET A 1 106 ? 0.794 -1.492 2.091 1.00 97.44 106 MET A CA 1
ATOM 791 C C . MET A 1 106 ? 0.303 -0.442 3.088 1.00 97.44 106 MET A C 1
ATOM 793 O O . MET A 1 106 ? -0.574 -0.741 3.902 1.00 97.44 106 MET A O 1
ATOM 797 N N . TYR A 1 107 ? 0.797 0.793 2.986 1.00 97.81 107 TYR A N 1
ATOM 798 C CA . TYR A 1 107 ? 0.301 1.914 3.772 1.00 97.81 107 TYR A CA 1
ATOM 799 C C . TYR A 1 107 ? -1.196 2.143 3.527 1.00 97.81 107 TYR A C 1
ATOM 801 O O . TYR A 1 107 ? -1.980 2.139 4.476 1.00 97.81 107 TYR A O 1
ATOM 809 N N . TYR A 1 108 ? -1.638 2.267 2.273 1.00 98.12 108 TYR A N 1
ATOM 810 C CA . TYR A 1 108 ? -3.055 2.512 1.992 1.00 98.12 108 TYR A CA 1
ATOM 811 C C . TYR A 1 108 ? -3.968 1.321 2.294 1.00 98.12 108 TYR A C 1
ATOM 813 O O . TYR A 1 108 ? -5.100 1.537 2.730 1.00 98.12 108 TYR A O 1
ATOM 821 N N . ILE A 1 109 ? -3.495 0.079 2.134 1.00 97.81 109 ILE A N 1
ATOM 822 C CA . ILE A 1 109 ? -4.232 -1.116 2.584 1.00 97.81 109 ILE A CA 1
ATOM 823 C C . ILE A 1 109 ? -4.436 -1.061 4.100 1.00 97.81 109 ILE A C 1
ATOM 825 O O . ILE A 1 109 ? -5.551 -1.261 4.578 1.00 97.81 109 ILE A O 1
ATOM 829 N N . SER A 1 110 ? -3.380 -0.736 4.845 1.00 96.94 110 SER A N 1
ATOM 830 C CA . SER A 1 110 ? -3.417 -0.591 6.299 1.00 96.94 110 SER A CA 1
ATOM 831 C C . SER A 1 110 ? -4.418 0.474 6.762 1.00 96.94 110 SER A C 1
ATOM 833 O O . SER A 1 110 ? -5.246 0.212 7.642 1.00 96.94 110 SER A O 1
ATOM 835 N N . ILE A 1 111 ? -4.393 1.652 6.130 1.00 97.44 111 ILE A N 1
ATOM 836 C CA . ILE A 1 111 ? -5.346 2.732 6.407 1.00 97.44 111 ILE A CA 1
ATOM 837 C C . ILE A 1 111 ? -6.777 2.299 6.084 1.00 97.44 111 ILE A C 1
ATOM 839 O O . ILE A 1 111 ? -7.675 2.495 6.902 1.00 97.44 111 ILE A O 1
ATOM 843 N N . MET A 1 112 ? -7.003 1.692 4.915 1.00 97.69 112 MET A N 1
ATOM 844 C CA . MET A 1 112 ? -8.331 1.236 4.506 1.00 97.69 112 MET A CA 1
ATOM 845 C C . MET A 1 112 ? -8.886 0.183 5.472 1.00 97.69 112 MET A C 1
ATOM 847 O O . MET A 1 112 ? -10.052 0.265 5.853 1.00 97.69 112 MET A O 1
ATOM 851 N N . ALA A 1 113 ? -8.050 -0.764 5.908 1.00 97.00 113 ALA A N 1
ATOM 852 C CA . ALA A 1 113 ? -8.412 -1.769 6.902 1.00 97.00 113 ALA A CA 1
ATOM 853 C C . ALA A 1 113 ? -8.924 -1.108 8.192 1.00 97.00 113 ALA A C 1
ATOM 855 O O . ALA A 1 113 ? -10.044 -1.389 8.624 1.00 97.00 113 ALA A O 1
ATOM 856 N N . HIS A 1 114 ? -8.160 -0.152 8.733 1.00 96.62 114 HIS A N 1
ATOM 857 C CA . HIS A 1 114 ? -8.535 0.587 9.939 1.00 96.62 114 HIS A CA 1
ATOM 858 C C . HIS A 1 114 ? -9.845 1.367 9.756 1.00 96.62 114 HIS A C 1
ATOM 860 O O . HIS A 1 114 ? -10.738 1.281 10.598 1.00 96.62 114 HIS A O 1
ATOM 866 N N . GLU A 1 115 ? -9.999 2.102 8.650 1.00 96.25 115 GLU A N 1
ATOM 867 C CA . GLU A 1 115 ? -11.228 2.857 8.375 1.00 96.25 115 GLU A CA 1
ATOM 868 C C . GLU A 1 115 ? -12.457 1.943 8.279 1.00 96.25 115 GLU A C 1
ATOM 870 O O . GLU A 1 115 ? -13.536 2.305 8.750 1.00 96.25 115 GLU A O 1
ATOM 875 N N . MET A 1 116 ? -12.296 0.737 7.727 1.00 96.19 116 MET A N 1
ATOM 876 C CA . MET A 1 116 ? -13.349 -0.278 7.640 1.00 96.19 116 MET A CA 1
ATOM 877 C C . MET A 1 116 ? -13.594 -1.038 8.956 1.00 96.19 116 MET A C 1
ATOM 879 O O . MET A 1 116 ? -14.556 -1.802 9.036 1.00 96.19 116 MET A O 1
ATOM 883 N N . GLY A 1 117 ? -12.777 -0.815 9.990 1.00 95.12 117 GLY A N 1
ATOM 884 C CA . GLY A 1 117 ? -12.903 -1.465 11.295 1.00 95.12 117 GLY A CA 1
ATOM 885 C C . GLY A 1 117 ? -12.291 -2.866 11.375 1.00 95.12 117 GLY A C 1
ATOM 886 O O . GLY A 1 117 ? -12.725 -3.655 12.213 1.00 95.12 117 GLY A O 1
ATOM 887 N N . TYR A 1 118 ? -11.309 -3.166 10.523 1.00 96.56 118 TYR A N 1
ATOM 888 C CA . TYR A 1 118 ? -10.535 -4.409 10.518 1.00 96.56 118 TYR A CA 1
ATOM 889 C C . TYR A 1 118 ? -9.088 -4.155 10.938 1.00 96.56 118 TYR A C 1
ATOM 891 O O . TYR A 1 118 ? -8.523 -3.094 10.644 1.00 96.56 118 TYR A O 1
ATOM 899 N N . THR A 1 119 ? -8.462 -5.144 11.575 1.00 95.56 119 THR A N 1
ATOM 900 C CA . THR A 1 119 ? -7.002 -5.121 11.705 1.00 95.56 119 THR A CA 1
ATOM 901 C C . THR A 1 119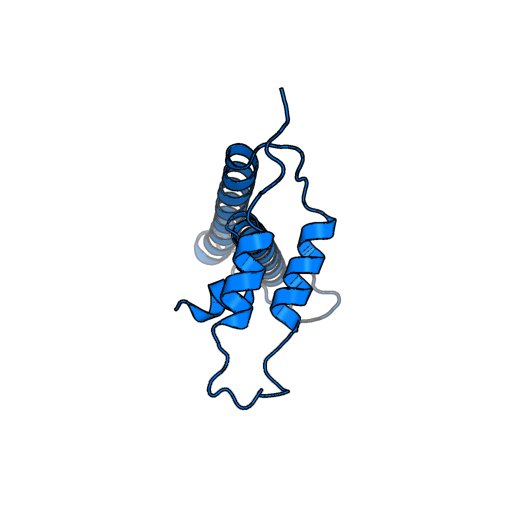 ? -6.351 -5.430 10.355 1.00 95.56 119 THR A C 1
ATOM 903 O O . THR A 1 119 ? -6.991 -5.956 9.435 1.00 95.56 119 THR A O 1
ATOM 906 N N . LEU A 1 120 ? -5.074 -5.081 10.188 1.00 94.88 120 LEU A N 1
ATOM 907 C CA . LEU A 1 120 ? -4.360 -5.459 8.969 1.00 94.88 120 LEU A CA 1
ATOM 908 C C . LEU A 1 120 ? -4.174 -6.981 8.896 1.00 94.88 120 LEU A C 1
ATOM 910 O O . LEU A 1 120 ? -4.254 -7.552 7.807 1.00 94.88 120 LEU A O 1
ATOM 914 N N . GLU A 1 121 ? -3.986 -7.643 10.041 1.00 94.50 121 GLU A N 1
ATOM 915 C CA . GLU A 1 121 ? -3.979 -9.103 10.111 1.00 94.50 121 GLU A CA 1
ATOM 916 C C . GLU A 1 121 ? -5.317 -9.712 9.654 1.00 94.50 121 GLU A C 1
ATOM 918 O O . GLU A 1 121 ? -5.301 -10.653 8.859 1.00 94.50 121 GLU A O 1
ATOM 923 N N . ASP A 1 122 ? -6.465 -9.149 10.060 1.00 94.56 122 ASP A N 1
ATOM 924 C CA . ASP A 1 122 ? -7.785 -9.612 9.609 1.00 94.56 122 ASP A CA 1
ATOM 925 C C . ASP A 1 122 ? -7.872 -9.603 8.074 1.00 94.56 122 ASP A C 1
ATOM 927 O O . ASP A 1 122 ? -8.254 -10.604 7.469 1.00 94.56 122 ASP A O 1
ATOM 931 N N . ILE A 1 123 ? -7.482 -8.493 7.431 1.00 95.19 123 ILE A N 1
ATOM 932 C CA . ILE A 1 123 ? -7.485 -8.372 5.963 1.00 95.19 123 ILE A CA 1
ATOM 933 C C . ILE A 1 123 ? -6.566 -9.412 5.314 1.00 95.19 123 ILE A C 1
ATOM 935 O O . ILE A 1 123 ? -6.947 -10.019 4.311 1.00 95.19 123 ILE A O 1
ATOM 939 N N . ALA A 1 124 ? -5.380 -9.643 5.884 1.00 92.62 124 ALA A N 1
ATOM 940 C CA . ALA A 1 124 ? -4.422 -10.618 5.369 1.00 92.62 124 ALA A CA 1
ATOM 941 C C . ALA A 1 124 ? -4.916 -12.072 5.495 1.00 92.62 124 ALA A C 1
ATOM 943 O O . ALA A 1 124 ? -4.545 -12.901 4.672 1.00 92.62 124 ALA A O 1
ATOM 944 N N . GLN A 1 125 ? -5.748 -12.382 6.496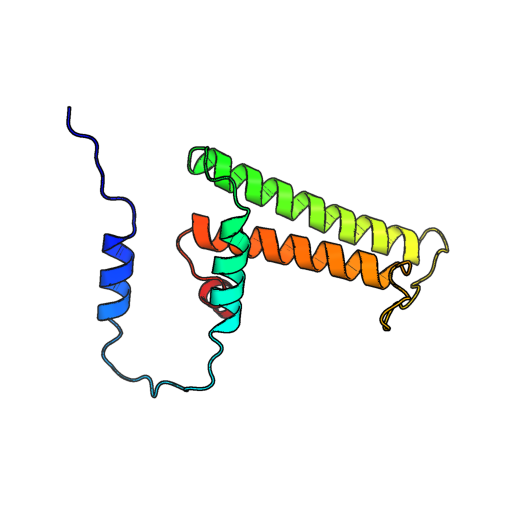 1.00 93.25 125 GLN A N 1
ATOM 945 C CA . GLN A 1 125 ? -6.288 -13.727 6.736 1.00 93.25 125 GLN A CA 1
ATOM 946 C C . GLN A 1 125 ? -7.591 -14.029 5.973 1.00 93.25 125 GLN A C 1
ATOM 948 O O . GLN A 1 125 ? -8.045 -15.175 5.970 1.00 93.25 125 GLN A O 1
ATOM 953 N N . MET A 1 126 ? -8.228 -13.034 5.348 1.00 92.62 126 MET A N 1
ATOM 954 C CA . MET A 1 126 ? -9.500 -13.229 4.636 1.00 92.62 126 MET A CA 1
ATOM 955 C C . MET A 1 126 ? -9.384 -14.051 3.340 1.00 92.62 126 MET A C 1
ATOM 957 O O . MET A 1 126 ? -10.412 -14.520 2.849 1.00 92.62 126 MET A O 1
ATOM 961 N N . ASN A 1 127 ? -8.180 -14.221 2.781 1.00 79.50 127 ASN A N 1
ATOM 962 C CA . ASN A 1 127 ? -7.904 -14.993 1.560 1.00 79.50 127 ASN A CA 1
ATOM 963 C C . ASN A 1 127 ? -6.644 -15.846 1.726 1.00 79.50 127 ASN A C 1
ATOM 965 O O . ASN A 1 127 ? -6.546 -16.866 1.007 1.00 79.50 127 ASN A O 1
#

pLDDT: mean 79.27, std 22.46, range [33.56, 98.62]

InterPro domains:
  IPR004518 NTP pyrophosphohydrolase MazG-like domain [PF03819] (59-125)
  IPR011379 NTP Pyrophosphohydrolase MazG-related, GP37 [cd11541] (36-127)

Organism: NCBI:txid475791

Secondary structure (DSSP, 8-state):
-------SHHHHHHHHHT--S-----TTS-THHHHHHHHHHTT----S-HHHHHHHHHHHHHHHHHHHHHHHHHHHHSS-------STT-TTSHHHHHHHHHHHHHHHHHHHHHHHT--HHHHHH--

Foldseek 3Di:
DDDPPDPDPVVVVVVVVVPPDDDPPPVPPDPVQLVVLVVLVVPDDPPDPLVVQLVVLVVQLVVLVVVLVVLVCCQPPVVVNFDDDPDPPSCPTSVNVNVVSVVSNSSSCSSNCVSVPHGSVRVVPPD

Sequence (127 aa):
MKAMENGVYVTTKLVSESKGGQAVMNINQICELDQYQEATLRTWNANNDFGGRVLNAALGLTGEAGEVADIVKKAIFHGHGFDPAHCPGEENGNTHKLALELGDIMYYISIMAHEMGYTLEDIAQMN

Radius of gyration: 19.27 Å; chains: 1; bounding box: 54×41×47 Å

=== Feature glossary ===
Legend for the data blocks above and below:

— What the protein is —

The amino-acid sequence is the protein's primary structure: the linear order of residues from the N-terminus to the C-terminus, written in one-letter code. Everything else here — the 3D coordinates, the secondary structure, the domain annotations — is ultimately a consequence of this string.

Database cross-references. InterPro integrates a dozen domain/family signature databases into unified entries with residue-range hits. GO terms attach function/process/location labels with evidence codes. CATH codes position the fold in a four-level structural taxonomy. Organism is the NCBI-taxonomy species name.

— Where its atoms are —

The mmCIF block holds the 3D Cartesian coordinates of each backbone atom (N, Cα, C, O) in ångströms. mmCIF is the PDB's canonical archive format — a tagged-loop text representation of the atomic model.

The six renders are orthographic views along the three Cartesian axes in both directions. Representation (cartoon, sticks, or surface) and color scheme (sequence-rainbow or by-chain) vary across proteins so the training set covers all the common visualization conventions.

— Local backbone conformation —

Secondary structure is the local, repeating backbone conformation. DSSP classifies it into eight states by reading the hydrogen-bond network: three helix types (H, G, I), two β types (E, B), two non-regular types (T, S), and unstructured coil (-).

SS3 is a coarse helix/strand/coil call (letters a/b/c) made by the P-SEA algorithm from inter-Cα distances and dihedrals. It is less detailed than DSSP but needs only Cα positions.

Backbone dihedral angles. Every residue except chain termini has a φ (preceding-C → N → Cα → C) and a ψ (N → Cα → C → next-N). They are reported in degrees following the IUPAC sign convention. Secondary structure is essentially a statement about which (φ, ψ) basin each residue occupies.

— Global shape and packing —

The geometric summary reports three shape descriptors. Rg (radius of gyration) measures how spread out the Cα atoms are about their centre of mass; compact globular proteins have small Rg, elongated or unfolded ones large. Cα contacts (<8 Å, |i−j|>4) count long-range residue pairs in spatial proximity — high for tightly packed folds, near zero for rods or random coil. The bounding-box extents give the protein's footprint along x, y, z in Å.

Solvent accessibility: the surface area of each residue that a 1.4 Å water probe can touch, in Å². When only backbone atoms are present the absolute values are lower than full-atom SASA (side chains contribute most of the area) and are flagged as backbone-only.

Plot images: a contact map (which residues are close in 3D, as an N×N binary image), a Ramachandran scatter (backbone torsion angles, revealing secondary-structure composition at a glance), and — for AlphaFold structures — a PAE heatmap (pairwise prediction confidence).

— Structural neighborhood —

Foldseek's 3Di representation compresses backbone geometry into a per-residue letter drawn from a learned twenty-state alphabet. It captures the tertiary interaction pattern around each residue — which residues are packed against it in space, regardless of where they are in sequence.

Structural nearest neighbors (via Foldseek easy-search vs the PDB). Reported per hit: target PDB id, E-value, and alignment TM-score. A TM-score above ~0.5 is the conventional threshold for 'same fold'.

— Confidence and disorder —

pLDDT (predicted Local Distance Difference Test) is AlphaFold's per-residue confidence score, ranging from 0 to 100. Values above 90 indicate high confidence (typically well-packed cores); 70–90 is confident; 50–70 low confidence; below 50 usually means the region is disordered or the prediction is unreliable there. AlphaFold stores pLDDT in the mmCIF B-factor column.

For experimental (PDB) structures, the B-factor (temperature factor) quantifies the positional spread of each atom in the crystal — a combination of thermal vibration and static disorder — in units of Å². High B-factors mark flexible loops or poorly resolved regions; low B-factors mark the rigid, well-ordered core.

Predicted Aligned Error (PAE) is an AlphaFold confidence matrix: entry (i, j) is the expected error in the position of residue j, in ångströms, when the prediction is superimposed on the true structure at residue i. Low PAE within a block of residues means that block is internally rigid and well-predicted; high PAE between two blocks means their relative placement is uncertain even if each block individually is confident.